Protein AF-G5Q308-F1 (afdb_monomer)

Foldseek 3Di:
DVVCPVVVVVVVVVVVVVCCVVVVDPDDLADADDPDDDDPVVVVVVVVVVVVVVVVVVVLVVLLVVLLVVLVVVVDDLVVLQVQLVVLLVVLCVVPVCLDDPNSVVVNCCSVPNDDPVVVVVSVVSNSSSVSSNSSSVHD

Radius of gyration: 19.48 Å; Cα contacts (8 Å, |Δi|>4): 76; chains: 1; bounding box: 46×48×50 Å

Organism: NCBI:txid913242

pLDDT: mean 90.6, std 7.39, range [56.09, 97.44]

InterPro domains:
  IPR001807 Chloride channel [PF00654] (3-140)
  IPR014743 Chloride channel, core [SSF81340] (4-140)
  IPR050368 Voltage-gated ClC-type chloride channel [PTHR43427] (4-139)

Mean predicted aligned error: 5.74 Å

Solvent-accessible surface area (backbone atoms only — not comparable to full-atom values): 7981 Å² total; per-residue (Å²): 118,74,85,50,45,62,61,51,52,52,50,52,51,51,54,49,52,51,49,37,68,74,66,74,54,90,72,65,88,60,82,79,92,81,92,70,87,84,48,75,66,55,54,52,52,53,52,54,50,50,52,55,54,56,58,48,50,62,52,50,56,51,48,39,52,54,33,28,54,51,47,58,71,65,70,58,56,69,72,58,31,34,50,50,14,51,49,52,37,48,55,52,27,74,79,38,65,73,49,49,82,91,38,56,71,55,54,42,44,40,71,76,57,66,70,60,68,69,56,53,50,52,50,48,52,53,32,51,54,33,50,31,34,34,55,16,26,64,53,133

Structure (mmCIF, N/CA/C/O backbone):
data_AF-G5Q308-F1
#
_entry.id   AF-G5Q308-F1
#
loop_
_atom_site.group_PDB
_atom_site.id
_atom_site.type_symbol
_atom_site.label_atom_id
_atom_site.label_alt_id
_atom_site.label_comp_id
_atom_site.label_asym_id
_atom_site.label_entity_id
_atom_site.label_seq_id
_atom_site.pdbx_PDB_ins_code
_atom_site.Cartn_x
_atom_site.Cartn_y
_atom_site.Cartn_z
_atom_site.occupancy
_atom_site.B_iso_or_equiv
_atom_site.auth_seq_id
_atom_site.auth_comp_id
_atom_site.auth_asym_id
_atom_site.auth_atom_id
_atom_site.pdbx_PDB_model_num
ATOM 1 N N . MET A 1 1 ? 2.402 25.166 -10.720 1.00 56.09 1 MET A N 1
ATOM 2 C CA . MET A 1 1 ? 2.961 23.813 -10.485 1.00 56.09 1 MET A CA 1
ATOM 3 C C . MET A 1 1 ? 4.412 23.653 -10.950 1.00 56.09 1 MET A C 1
ATOM 5 O O . MET A 1 1 ? 5.147 22.966 -10.263 1.00 56.09 1 MET A O 1
ATOM 9 N N . LEU A 1 2 ? 4.882 24.300 -12.032 1.00 60.34 2 LEU A N 1
ATOM 10 C CA . LEU A 1 2 ? 6.307 24.223 -12.425 1.00 60.34 2 LEU A CA 1
ATOM 11 C C . LEU A 1 2 ? 7.272 24.960 -11.473 1.00 60.34 2 LEU A C 1
ATOM 13 O O . LEU A 1 2 ? 8.372 24.478 -11.237 1.00 60.34 2 LEU A O 1
ATOM 17 N N . ALA A 1 3 ? 6.850 26.078 -10.869 1.00 71.88 3 ALA A N 1
ATOM 18 C CA . ALA A 1 3 ? 7.689 26.854 -9.943 1.00 71.88 3 ALA A CA 1
ATOM 19 C C . ALA A 1 3 ? 8.098 26.086 -8.667 1.00 71.88 3 ALA A C 1
ATOM 21 O O . ALA A 1 3 ? 9.109 26.406 -8.052 1.00 71.88 3 ALA A O 1
ATOM 22 N N . SER A 1 4 ? 7.342 25.054 -8.279 1.00 85.75 4 SER A N 1
ATOM 23 C CA . SER A 1 4 ? 7.640 24.200 -7.124 1.00 85.75 4 SER A CA 1
ATOM 24 C C . SER A 1 4 ? 8.480 22.970 -7.475 1.00 85.75 4 SER A C 1
ATOM 26 O O . SER A 1 4 ? 8.901 22.264 -6.565 1.00 85.75 4 SER A O 1
ATOM 28 N N . LEU A 1 5 ? 8.744 22.699 -8.760 1.00 92.81 5 LEU A N 1
ATOM 29 C CA . LEU A 1 5 ? 9.484 21.503 -9.176 1.00 92.81 5 LEU A CA 1
ATOM 30 C C . LEU A 1 5 ? 10.913 21.511 -8.620 1.00 92.81 5 LEU A C 1
ATOM 32 O O . LEU A 1 5 ? 11.342 20.519 -8.045 1.00 92.81 5 LEU A O 1
ATOM 36 N N . GLY A 1 6 ? 11.612 22.646 -8.728 1.00 93.94 6 GLY A N 1
ATOM 37 C CA . GLY A 1 6 ? 12.967 22.806 -8.189 1.00 93.94 6 GLY A CA 1
ATOM 38 C C . GLY A 1 6 ? 13.039 22.484 -6.691 1.00 93.94 6 GLY A C 1
ATOM 39 O O . GLY A 1 6 ? 13.746 21.549 -6.320 1.00 93.94 6 GLY A O 1
ATOM 40 N N . PRO A 1 7 ? 12.270 23.182 -5.831 1.00 95.12 7 PRO A N 1
ATOM 41 C CA . PRO A 1 7 ? 12.232 22.888 -4.400 1.00 95.12 7 PRO A CA 1
ATOM 42 C C . PRO A 1 7 ? 11.842 21.441 -4.064 1.00 95.12 7 PRO A C 1
ATOM 44 O O . PRO A 1 7 ? 12.498 20.822 -3.235 1.00 95.12 7 PRO A O 1
ATOM 47 N N . VAL A 1 8 ? 10.828 20.869 -4.728 1.00 95.69 8 VAL A N 1
ATOM 48 C CA . VAL A 1 8 ? 10.373 19.489 -4.462 1.00 95.69 8 VAL A CA 1
ATOM 49 C C . VAL A 1 8 ? 11.450 18.461 -4.810 1.00 95.69 8 VAL A C 1
ATOM 51 O O . VAL A 1 8 ? 11.678 17.536 -4.032 1.00 95.69 8 VAL A O 1
ATOM 54 N N . VAL A 1 9 ? 12.140 18.626 -5.943 1.00 95.88 9 VAL A N 1
ATOM 55 C CA . VAL A 1 9 ? 13.236 17.729 -6.344 1.00 95.88 9 VAL A CA 1
ATOM 56 C C . VAL A 1 9 ? 14.388 17.816 -5.347 1.00 95.88 9 VAL A C 1
ATOM 58 O O . VAL A 1 9 ? 14.881 16.781 -4.903 1.00 95.88 9 VAL A O 1
ATOM 61 N N . VAL A 1 10 ? 14.779 19.029 -4.940 1.00 96.25 10 VAL A N 1
ATOM 62 C CA . VAL A 1 10 ? 15.833 19.217 -3.931 1.00 96.25 10 VAL A CA 1
ATOM 63 C C . VAL A 1 10 ? 15.442 18.540 -2.615 1.00 96.25 10 VAL A C 1
ATOM 65 O O . VAL A 1 10 ? 16.236 17.777 -2.071 1.00 96.25 10 VAL A O 1
ATOM 68 N N . SER A 1 11 ? 14.213 18.734 -2.131 1.00 96.50 11 SER A N 1
ATOM 69 C CA . SER A 1 11 ? 13.732 18.074 -0.911 1.00 96.50 11 SER A CA 1
ATOM 70 C C . SER A 1 11 ? 13.714 16.547 -1.026 1.00 96.50 11 SER A C 1
ATOM 72 O O . SER A 1 11 ? 14.139 15.875 -0.088 1.00 96.50 11 SER A O 1
ATOM 74 N N . ALA A 1 12 ? 13.270 15.991 -2.157 1.00 95.19 12 ALA A N 1
ATOM 75 C CA . ALA A 1 12 ? 13.249 14.545 -2.378 1.00 95.19 12 ALA A CA 1
ATOM 76 C C . ALA A 1 12 ? 14.664 13.943 -2.362 1.00 95.19 12 ALA A C 1
ATOM 78 O O . ALA A 1 12 ? 14.889 12.924 -1.711 1.00 95.19 12 ALA A O 1
ATOM 79 N N . VAL A 1 13 ? 15.631 14.602 -3.012 1.00 95.31 13 VAL A N 1
ATOM 80 C CA . VAL A 1 13 ? 17.040 14.173 -3.008 1.00 95.31 13 VAL A CA 1
ATOM 81 C C . VAL A 1 13 ? 17.641 14.276 -1.607 1.00 95.31 13 VAL A C 1
ATOM 83 O O . VAL A 1 13 ? 18.304 13.344 -1.163 1.00 95.31 13 VAL A O 1
ATOM 86 N N . VAL A 1 14 ? 17.385 15.363 -0.873 1.00 96.12 14 VAL A N 1
ATOM 87 C CA . VAL A 1 14 ? 17.875 15.520 0.507 1.00 96.12 14 VAL A CA 1
ATOM 88 C C . VAL A 1 14 ? 17.284 14.450 1.429 1.00 96.12 14 VAL A C 1
ATOM 90 O O . VAL A 1 14 ? 18.022 13.857 2.215 1.00 96.12 14 VAL A O 1
ATOM 93 N N . ALA A 1 15 ? 15.985 14.157 1.320 1.00 94.56 15 ALA A N 1
ATOM 94 C CA . ALA A 1 15 ? 15.337 13.094 2.089 1.00 94.56 15 ALA A CA 1
ATOM 95 C C . ALA A 1 15 ? 15.926 11.712 1.758 1.00 94.56 15 ALA A C 1
ATOM 97 O O . ALA A 1 15 ? 16.205 10.931 2.671 1.00 94.56 15 ALA A O 1
ATOM 98 N N . LEU A 1 16 ? 16.173 11.439 0.471 1.00 92.00 16 LEU A N 1
ATOM 99 C CA . LEU A 1 16 ? 16.835 10.220 0.015 1.00 92.00 16 LEU A CA 1
ATOM 100 C C . LEU A 1 16 ? 18.233 10.105 0.638 1.00 92.00 16 LEU A C 1
ATOM 102 O O . LEU A 1 16 ? 18.485 9.157 1.375 1.00 92.00 16 LEU A O 1
ATOM 106 N N . LEU A 1 17 ? 19.108 11.096 0.439 1.00 92.12 17 LEU A N 1
ATOM 107 C CA . LEU A 1 17 ? 20.476 11.092 0.976 1.00 92.12 17 LEU A CA 1
ATOM 108 C C . LEU A 1 17 ? 20.505 10.961 2.500 1.00 92.12 17 LEU A C 1
ATOM 110 O O . LEU A 1 17 ? 21.304 10.198 3.034 1.00 92.12 17 LEU A O 1
ATOM 114 N N . THR A 1 18 ? 19.606 11.653 3.200 1.00 94.06 18 THR A N 1
ATOM 115 C CA . THR A 1 18 ? 19.482 11.536 4.660 1.00 94.06 18 THR A CA 1
ATOM 116 C C . THR A 1 18 ? 19.125 10.103 5.055 1.00 94.06 18 THR A C 1
ATOM 118 O O . THR A 1 18 ? 19.739 9.541 5.958 1.00 94.06 18 THR A O 1
ATOM 121 N N . THR A 1 19 ? 18.185 9.476 4.344 1.00 90.88 19 THR A N 1
ATOM 122 C CA . THR A 1 19 ? 17.795 8.076 4.576 1.00 90.88 19 THR A CA 1
ATOM 123 C C . THR A 1 19 ? 18.959 7.118 4.315 1.00 90.88 19 THR A C 1
ATOM 125 O O . THR A 1 19 ? 19.175 6.210 5.114 1.00 90.88 19 THR A O 1
ATOM 128 N N . HIS A 1 20 ? 19.749 7.339 3.258 1.00 88.31 20 HIS A N 1
ATOM 129 C CA . HIS A 1 20 ? 20.952 6.545 2.974 1.00 88.31 20 HIS A CA 1
ATOM 130 C C . HIS A 1 20 ? 21.999 6.675 4.086 1.00 88.31 20 HIS A C 1
ATOM 132 O O . HIS A 1 20 ? 22.516 5.665 4.560 1.00 88.31 20 HIS A O 1
ATOM 138 N N . VAL A 1 21 ? 22.272 7.900 4.551 1.00 91.44 21 VAL A N 1
ATOM 139 C CA . VAL A 1 21 ? 23.227 8.155 5.643 1.00 91.44 21 VAL A CA 1
ATOM 140 C C . VAL A 1 21 ? 22.788 7.473 6.941 1.00 91.44 21 VAL A C 1
ATOM 142 O O . VAL A 1 21 ? 23.625 6.912 7.643 1.00 91.44 21 VAL A O 1
ATOM 145 N N . LEU A 1 22 ? 21.489 7.489 7.257 1.00 92.00 22 LEU A N 1
ATOM 146 C CA . LEU A 1 22 ? 20.955 6.881 8.481 1.00 92.00 22 LEU A CA 1
ATOM 147 C C . LEU A 1 22 ? 20.877 5.349 8.415 1.00 92.00 22 LEU A C 1
ATOM 149 O O . LEU A 1 22 ? 21.176 4.686 9.405 1.00 92.00 22 LEU A O 1
ATOM 153 N N . ASN A 1 23 ? 20.473 4.783 7.274 1.00 86.94 23 ASN A N 1
ATOM 154 C CA . ASN A 1 23 ? 20.269 3.337 7.127 1.00 86.94 23 ASN A CA 1
ATOM 155 C C . ASN A 1 23 ? 21.532 2.576 6.698 1.00 86.94 23 ASN A C 1
ATOM 157 O O . ASN A 1 23 ? 21.531 1.345 6.727 1.00 86.94 23 ASN A O 1
ATOM 161 N N . GLY A 1 24 ? 22.591 3.272 6.270 1.00 78.88 24 GLY A N 1
ATOM 162 C CA . GLY A 1 24 ? 23.892 2.678 5.949 1.00 78.88 24 GLY A CA 1
ATOM 163 C C . GLY A 1 24 ? 23.881 1.662 4.800 1.00 78.88 24 GLY A C 1
ATOM 164 O O . GLY A 1 24 ? 24.811 0.866 4.693 1.00 78.88 24 GLY A O 1
ATOM 165 N N . SER A 1 25 ? 22.838 1.639 3.962 1.00 66.62 25 SER A N 1
ATOM 166 C CA . SER A 1 25 ? 22.736 0.706 2.836 1.00 66.62 25 SER A CA 1
ATOM 167 C C . SER A 1 25 ? 22.057 1.334 1.622 1.00 66.62 25 SER A C 1
ATOM 169 O O . SER A 1 25 ? 21.065 2.047 1.749 1.00 66.62 25 SER A O 1
ATOM 171 N N . ASP A 1 26 ? 22.559 0.989 0.436 1.00 66.38 26 ASP A N 1
ATOM 172 C CA . ASP A 1 26 ? 21.957 1.317 -0.865 1.00 66.38 26 ASP A CA 1
ATOM 173 C C . ASP A 1 26 ? 20.969 0.232 -1.322 1.00 66.38 26 ASP A C 1
ATOM 175 O O . ASP A 1 26 ? 20.788 -0.021 -2.515 1.00 66.38 26 ASP A O 1
ATOM 179 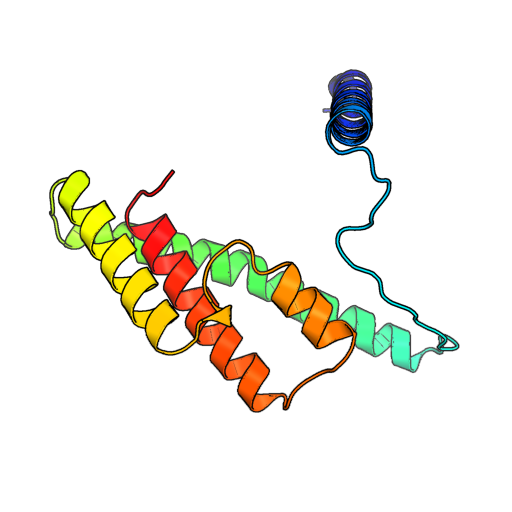N N . SER A 1 27 ? 20.364 -0.482 -0.370 1.00 67.31 27 SER A N 1
ATOM 180 C CA . SER A 1 27 ? 19.528 -1.630 -0.696 1.00 67.31 27 SER A CA 1
ATOM 181 C C . SER A 1 27 ? 18.232 -1.174 -1.369 1.00 67.31 27 SER A C 1
ATOM 183 O O . SER A 1 27 ? 17.418 -0.448 -0.797 1.00 67.31 27 SER A O 1
ATOM 185 N N . LEU A 1 28 ? 18.042 -1.602 -2.621 1.00 75.94 28 LEU A N 1
ATOM 186 C CA . LEU A 1 28 ? 16.758 -1.470 -3.299 1.00 75.94 28 LEU A CA 1
ATOM 187 C C . LEU A 1 28 ? 15.689 -2.185 -2.473 1.00 75.94 28 LEU A C 1
ATOM 189 O O . LEU A 1 28 ? 15.923 -3.276 -1.952 1.00 75.94 28 LEU A O 1
ATOM 193 N N . LEU A 1 29 ? 14.495 -1.593 -2.416 1.00 81.50 29 LEU A N 1
ATOM 194 C CA . LEU A 1 29 ? 13.353 -2.193 -1.725 1.00 81.50 29 LEU A CA 1
ATOM 195 C C . LEU A 1 29 ? 13.035 -3.595 -2.266 1.00 81.50 29 LEU A C 1
ATOM 197 O O . LEU A 1 29 ? 12.648 -4.475 -1.501 1.00 81.50 29 LEU A O 1
ATOM 201 N N . TYR A 1 30 ? 13.223 -3.780 -3.577 1.00 86.75 30 TYR A N 1
ATOM 202 C CA . TYR A 1 30 ? 13.091 -5.062 -4.248 1.00 86.75 30 TYR A CA 1
ATOM 203 C C . TYR A 1 30 ? 14.271 -5.333 -5.174 1.00 86.75 30 TYR A C 1
ATOM 205 O O . TYR A 1 30 ? 14.695 -4.453 -5.925 1.00 86.75 30 TYR A O 1
ATOM 213 N N . THR A 1 31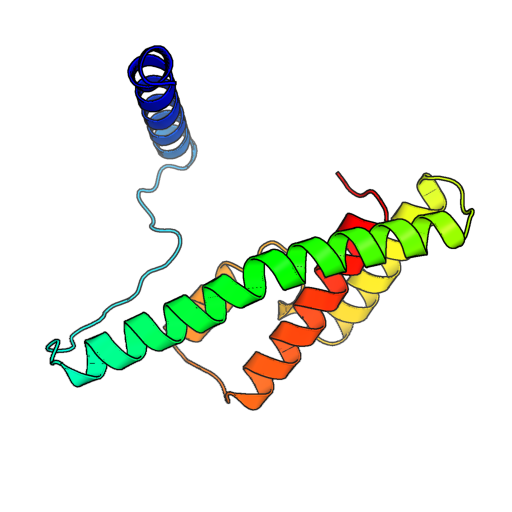 ? 14.756 -6.570 -5.174 1.00 86.12 31 THR A N 1
ATOM 214 C CA . THR A 1 31 ? 15.762 -7.051 -6.124 1.00 86.12 31 THR A CA 1
ATOM 215 C C . THR A 1 31 ? 15.115 -8.034 -7.090 1.00 86.12 31 THR A C 1
ATOM 217 O O . THR A 1 31 ? 14.590 -9.074 -6.693 1.00 86.12 31 THR A O 1
ATOM 220 N N . VAL A 1 32 ? 15.138 -7.686 -8.377 1.00 84.31 32 VAL A N 1
ATOM 221 C CA . VAL A 1 32 ? 14.605 -8.509 -9.466 1.00 84.31 32 VAL A CA 1
ATOM 222 C C . VAL A 1 32 ? 15.692 -8.650 -10.517 1.00 84.31 32 VAL A C 1
ATOM 224 O O . VAL A 1 32 ? 16.159 -7.657 -11.069 1.00 84.31 32 VAL A O 1
ATOM 227 N N . HIS A 1 33 ? 16.088 -9.887 -10.798 1.00 81.31 33 HIS A N 1
ATOM 228 C CA . HIS A 1 33 ? 17.029 -10.196 -11.868 1.00 81.31 33 HIS A CA 1
ATOM 229 C C . HIS A 1 33 ? 16.223 -10.648 -13.081 1.00 81.31 33 HIS A C 1
ATOM 231 O O . HIS A 1 33 ? 15.833 -11.809 -13.177 1.00 81.31 33 HIS A O 1
ATOM 237 N N . LEU A 1 34 ? 15.915 -9.710 -13.978 1.00 76.31 34 LEU A N 1
ATOM 238 C CA . LEU A 1 34 ? 15.215 -10.011 -15.221 1.00 76.31 34 LEU A CA 1
ATOM 239 C C . LEU A 1 34 ? 16.236 -10.119 -16.359 1.00 76.31 34 LEU A C 1
ATOM 241 O O . LEU A 1 34 ? 16.739 -9.114 -16.850 1.00 76.31 34 LEU A O 1
ATOM 245 N N . THR A 1 35 ? 16.539 -11.340 -16.786 1.00 74.19 35 THR A N 1
ATOM 246 C CA . THR A 1 35 ? 17.277 -11.612 -18.028 1.00 74.19 35 THR A CA 1
ATOM 247 C C . THR A 1 35 ? 16.287 -12.136 -19.058 1.00 74.19 35 THR A C 1
ATOM 249 O O . THR A 1 35 ? 16.154 -13.344 -19.241 1.00 74.19 35 THR A O 1
ATOM 252 N N . VAL A 1 36 ? 15.519 -11.226 -19.660 1.00 80.12 36 VAL A N 1
ATOM 253 C CA . VAL A 1 36 ? 14.536 -11.545 -20.702 1.00 80.12 36 VAL A CA 1
ATOM 254 C C . VAL A 1 36 ? 14.720 -10.572 -21.858 1.00 80.12 36 VAL A C 1
ATOM 256 O O . VAL A 1 36 ? 14.711 -9.360 -21.649 1.00 80.12 36 VAL A O 1
ATOM 259 N N . ASP A 1 37 ? 14.845 -11.104 -23.071 1.00 84.88 37 ASP A N 1
ATOM 260 C CA . ASP A 1 37 ? 14.833 -10.299 -24.289 1.00 84.88 37 ASP A CA 1
ATOM 261 C C . ASP A 1 37 ? 13.408 -9.816 -24.576 1.00 84.88 37 ASP A C 1
ATOM 263 O O . ASP A 1 37 ? 12.483 -10.608 -24.776 1.00 84.88 37 ASP A O 1
ATOM 267 N N . LEU A 1 38 ? 13.220 -8.498 -24.585 1.00 87.50 38 LEU A N 1
ATOM 268 C CA . LEU A 1 38 ? 11.911 -7.879 -24.769 1.00 87.50 38 LEU A CA 1
ATOM 269 C C . LEU A 1 38 ? 11.477 -7.961 -26.237 1.00 87.50 38 LEU A C 1
ATOM 271 O O . LEU A 1 38 ? 12.066 -7.314 -27.102 1.00 87.50 38 LEU A O 1
ATOM 275 N N . HIS A 1 39 ? 10.409 -8.708 -26.511 1.00 92.06 39 HIS A N 1
ATOM 276 C CA . HIS A 1 39 ? 9.743 -8.734 -27.809 1.00 92.06 39 HIS A CA 1
ATOM 277 C C . HIS A 1 39 ? 8.358 -8.073 -27.701 1.00 92.06 39 HIS A C 1
ATOM 279 O O . HIS A 1 39 ? 7.892 -7.665 -26.635 1.00 92.06 39 HIS A O 1
ATOM 285 N N . ALA A 1 40 ? 7.663 -7.942 -28.835 1.00 93.44 40 ALA A N 1
ATOM 286 C CA . ALA A 1 40 ? 6.349 -7.298 -28.889 1.00 93.44 40 ALA A CA 1
ATOM 287 C C . ALA A 1 40 ? 5.318 -7.936 -27.932 1.00 93.44 40 ALA A C 1
ATOM 289 O O . ALA A 1 40 ? 4.445 -7.243 -27.410 1.00 93.44 40 ALA A O 1
ATOM 290 N N . ARG A 1 41 ? 5.425 -9.245 -27.667 1.00 93.81 41 ARG A N 1
ATOM 291 C CA . ARG A 1 41 ? 4.518 -9.974 -26.770 1.00 93.81 41 ARG A CA 1
ATOM 292 C C . ARG A 1 41 ? 4.664 -9.523 -25.317 1.00 93.81 41 ARG A C 1
ATOM 294 O O . ARG A 1 41 ? 3.651 -9.313 -24.651 1.00 93.81 41 ARG A O 1
ATOM 301 N N . GLU A 1 42 ? 5.889 -9.346 -24.836 1.00 92.38 42 GLU A N 1
ATOM 302 C CA . GLU A 1 42 ? 6.172 -8.901 -23.470 1.00 92.38 42 GLU A CA 1
ATOM 303 C C . GLU A 1 42 ? 5.653 -7.476 -23.264 1.00 92.38 42 GLU A C 1
ATOM 305 O O . GLU A 1 42 ? 5.022 -7.197 -22.247 1.00 92.38 42 GLU A O 1
ATOM 310 N N . TYR A 1 43 ? 5.796 -6.600 -24.264 1.00 94.00 43 TYR A N 1
ATOM 311 C CA . TYR A 1 43 ? 5.199 -5.262 -24.217 1.00 94.00 43 TYR A CA 1
ATOM 312 C C . TYR A 1 43 ? 3.673 -5.302 -24.103 1.00 94.00 43 TYR A C 1
ATOM 314 O O . TYR A 1 43 ? 3.105 -4.571 -23.290 1.00 94.00 43 TYR A O 1
ATOM 322 N N . VAL A 1 44 ? 2.998 -6.179 -24.852 1.00 96.06 44 VAL A N 1
ATOM 323 C CA . VAL A 1 44 ? 1.542 -6.362 -24.723 1.00 96.06 44 VAL A CA 1
ATOM 324 C C . VAL A 1 44 ? 1.172 -6.833 -23.312 1.00 96.06 44 VAL A C 1
ATOM 326 O O . VAL A 1 44 ? 0.228 -6.306 -22.719 1.00 96.06 44 VAL A O 1
ATOM 329 N N . MET A 1 45 ? 1.931 -7.766 -22.730 1.00 93.81 45 MET A N 1
ATOM 330 C CA . MET A 1 45 ? 1.709 -8.224 -21.353 1.00 93.81 45 MET A CA 1
ATOM 331 C C . MET A 1 45 ? 1.910 -7.100 -20.330 1.00 93.81 45 MET A C 1
ATOM 333 O O . MET A 1 45 ? 1.062 -6.921 -19.453 1.00 93.81 45 MET A O 1
ATOM 337 N N . ILE A 1 46 ? 2.968 -6.298 -20.471 1.00 94.00 46 ILE A N 1
ATOM 338 C CA . ILE A 1 46 ? 3.251 -5.147 -19.601 1.00 94.00 46 ILE A CA 1
ATOM 339 C C . ILE A 1 46 ? 2.105 -4.133 -19.664 1.00 94.00 46 ILE A C 1
ATOM 341 O O . ILE A 1 46 ? 1.577 -3.739 -18.624 1.00 94.00 46 ILE A O 1
ATOM 345 N N . VAL A 1 47 ? 1.671 -3.755 -20.870 1.00 96.81 47 VAL A N 1
ATOM 346 C CA . VAL A 1 47 ? 0.568 -2.799 -21.064 1.00 96.81 47 VAL A CA 1
ATOM 347 C C . VAL A 1 47 ? -0.737 -3.343 -20.487 1.00 96.81 47 VAL A C 1
ATOM 349 O O . VAL A 1 47 ? -1.428 -2.628 -19.763 1.00 96.81 47 VAL A O 1
ATOM 352 N N . SER A 1 48 ? -1.063 -4.611 -20.752 1.00 96.94 48 SER A N 1
ATOM 353 C CA . SER A 1 48 ? -2.287 -5.228 -20.226 1.00 96.94 48 SER A CA 1
ATOM 354 C C . SER A 1 48 ? -2.296 -5.272 -18.692 1.00 96.94 48 SER A C 1
ATOM 356 O O . SER A 1 48 ? -3.298 -4.918 -18.073 1.00 96.94 48 SER A O 1
ATOM 358 N N . THR A 1 49 ? -1.157 -5.597 -18.072 1.00 95.44 49 THR A N 1
ATOM 359 C CA . THR A 1 49 ? -0.999 -5.608 -16.611 1.00 95.44 49 THR A CA 1
ATOM 360 C C . THR A 1 49 ? -1.115 -4.197 -16.039 1.00 95.44 49 THR A C 1
ATOM 362 O O . THR A 1 49 ? -1.808 -3.997 -15.043 1.00 95.44 49 THR A O 1
ATOM 365 N N . GLY A 1 50 ? -0.500 -3.204 -16.688 1.00 97.00 50 GLY A N 1
ATOM 366 C CA . GLY A 1 50 ? -0.606 -1.798 -16.299 1.00 97.00 50 GLY A CA 1
ATOM 367 C C . GLY A 1 50 ? -2.043 -1.277 -16.357 1.00 97.00 50 GLY A C 1
ATOM 368 O O . GLY A 1 50 ? -2.468 -0.560 -15.454 1.00 97.00 50 GLY A O 1
ATOM 369 N N . LEU A 1 51 ? -2.820 -1.686 -17.363 1.00 97.44 51 LEU A N 1
ATOM 370 C CA . LEU A 1 51 ? -4.227 -1.307 -17.493 1.00 97.44 51 LEU A CA 1
ATOM 371 C C . LEU A 1 51 ? -5.075 -1.919 -16.371 1.00 97.44 51 LEU A C 1
ATOM 373 O O . LEU A 1 51 ? -5.843 -1.206 -15.725 1.00 97.44 51 LEU A O 1
ATOM 377 N N . VAL A 1 52 ? -4.887 -3.210 -16.079 1.00 96.38 52 VAL A N 1
ATOM 378 C CA . VAL A 1 52 ? -5.563 -3.881 -14.955 1.00 96.38 52 VAL A CA 1
ATOM 379 C C . VAL A 1 52 ? -5.190 -3.224 -13.622 1.00 96.38 52 VAL A C 1
ATOM 381 O O . VAL A 1 52 ? -6.076 -2.873 -12.845 1.00 96.38 52 VAL A O 1
ATOM 384 N N . ALA A 1 53 ? -3.901 -2.982 -13.372 1.00 95.81 53 ALA A N 1
ATOM 385 C CA . ALA A 1 53 ? -3.434 -2.319 -12.154 1.00 95.81 53 ALA A CA 1
ATOM 386 C C . ALA A 1 53 ? -3.966 -0.879 -12.029 1.00 95.81 53 ALA A C 1
ATOM 388 O O . ALA A 1 53 ? -4.351 -0.454 -10.939 1.00 95.81 53 ALA A O 1
ATOM 389 N N . GLY A 1 54 ? -4.051 -0.149 -13.144 1.00 96.38 54 GLY A N 1
ATOM 390 C CA . GLY A 1 54 ? -4.623 1.194 -13.198 1.00 96.38 54 GLY A CA 1
ATOM 391 C C . GLY A 1 54 ? -6.100 1.226 -12.798 1.00 96.38 54 GLY A C 1
ATOM 392 O O . GLY A 1 54 ? -6.503 2.103 -12.037 1.00 96.38 54 GLY A O 1
ATOM 393 N N . LEU A 1 55 ? -6.894 0.240 -13.232 1.00 95.94 55 LEU A N 1
ATOM 394 C CA . LEU A 1 55 ? -8.303 0.103 -12.833 1.00 95.94 55 LEU A CA 1
ATOM 395 C C . LEU A 1 55 ? -8.465 -0.263 -11.349 1.00 95.94 55 LEU A C 1
ATOM 397 O O . LEU A 1 55 ? -9.415 0.183 -10.700 1.00 95.94 55 LEU A O 1
ATOM 401 N N . CYS A 1 56 ? -7.529 -1.031 -10.788 1.00 95.12 56 CYS A N 1
ATOM 402 C CA . CYS A 1 56 ? -7.542 -1.388 -9.369 1.00 95.12 56 CYS A CA 1
ATOM 403 C C . CYS A 1 56 ? -7.360 -0.174 -8.440 1.00 95.12 56 CYS A C 1
ATOM 405 O O . CYS A 1 56 ? -7.854 -0.204 -7.314 1.00 95.12 56 CYS A O 1
ATOM 407 N N . GLY A 1 57 ? -6.698 0.900 -8.889 1.00 95.19 57 GLY A N 1
ATOM 408 C CA . GLY A 1 57 ? -6.460 2.104 -8.083 1.00 95.19 57 GLY A CA 1
ATOM 409 C C . GLY A 1 57 ? -7.753 2.785 -7.600 1.00 95.19 57 GLY A C 1
ATOM 410 O O . GLY A 1 57 ? -7.990 2.846 -6.391 1.00 95.19 57 GLY A O 1
ATOM 411 N N . PRO A 1 58 ? -8.629 3.260 -8.507 1.00 96.62 58 PRO A N 1
ATOM 412 C CA . PRO A 1 58 ? -9.924 3.833 -8.138 1.00 96.62 58 PRO A CA 1
ATOM 413 C C . PRO A 1 58 ? -10.816 2.864 -7.355 1.00 96.62 58 PRO A C 1
ATOM 415 O O . PRO A 1 58 ? -11.497 3.284 -6.41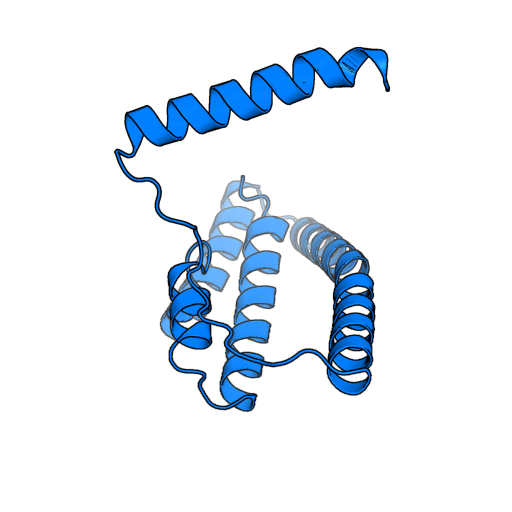9 1.00 96.62 58 PRO A O 1
ATOM 418 N N . LEU A 1 59 ? -10.784 1.569 -7.695 1.00 96.19 59 LEU A N 1
ATOM 419 C CA . LEU A 1 59 ? -11.542 0.540 -6.982 1.00 96.19 59 LEU A CA 1
ATOM 420 C C . LEU A 1 59 ? -11.108 0.436 -5.512 1.00 96.19 59 LEU A C 1
ATOM 422 O O . LEU A 1 59 ? -11.959 0.400 -4.623 1.00 96.19 59 LEU A O 1
ATOM 426 N N . LEU A 1 60 ? -9.799 0.439 -5.246 1.00 95.62 60 LEU A N 1
ATOM 427 C CA . LEU A 1 60 ? -9.263 0.417 -3.887 1.00 95.62 60 LEU A CA 1
ATOM 428 C C . LEU A 1 60 ? -9.649 1.684 -3.115 1.00 95.62 60 LEU A C 1
ATOM 430 O O . LEU A 1 60 ? -10.104 1.586 -1.978 1.00 95.62 60 LEU A O 1
ATOM 434 N N . MET A 1 61 ? -9.540 2.863 -3.734 1.00 95.81 61 MET A N 1
ATOM 435 C CA . MET A 1 61 ? -9.934 4.135 -3.107 1.00 95.81 61 MET A CA 1
ATOM 436 C C . MET A 1 61 ? -11.424 4.160 -2.739 1.00 95.81 61 MET A C 1
ATOM 438 O O . MET A 1 61 ? -11.800 4.595 -1.643 1.00 95.81 61 MET A O 1
ATOM 442 N N . TRP A 1 62 ? -12.279 3.650 -3.629 1.00 97.12 62 TRP A N 1
ATOM 443 C CA . TRP A 1 62 ? -13.706 3.489 -3.359 1.00 97.12 62 TRP A CA 1
ATOM 444 C C . TRP A 1 62 ? -13.950 2.545 -2.178 1.00 97.12 62 TRP A C 1
ATOM 446 O O . TRP A 1 62 ? -14.707 2.880 -1.265 1.00 97.12 62 TRP A O 1
ATOM 456 N N . LEU A 1 63 ? -13.263 1.403 -2.147 1.00 96.75 63 LEU A N 1
ATOM 457 C CA . LEU A 1 63 ? -13.410 0.405 -1.092 1.00 96.75 63 LEU A CA 1
ATOM 458 C C . LEU A 1 63 ? -12.945 0.936 0.274 1.00 96.75 63 LEU A C 1
ATOM 460 O O . LEU A 1 63 ? -13.609 0.697 1.280 1.00 96.75 63 LEU A O 1
ATOM 464 N N . MET A 1 64 ? -11.869 1.726 0.310 1.00 96.12 64 MET A N 1
ATOM 465 C CA . MET A 1 64 ? -11.380 2.401 1.521 1.00 96.12 64 MET A CA 1
ATOM 466 C C . MET A 1 64 ? -12.417 3.381 2.074 1.00 96.12 64 MET A C 1
ATOM 468 O O . MET A 1 64 ? -12.704 3.380 3.271 1.00 96.12 64 MET A O 1
ATOM 472 N N . THR A 1 65 ? -13.050 4.157 1.191 1.00 95.38 65 THR A N 1
ATOM 473 C CA . THR A 1 65 ? -14.122 5.089 1.568 1.00 95.38 65 THR A CA 1
ATOM 474 C C . THR A 1 65 ? -15.364 4.335 2.057 1.00 95.38 65 THR A C 1
ATOM 476 O O . THR A 1 65 ? -15.975 4.712 3.059 1.00 95.38 65 THR A O 1
ATOM 479 N N . ALA A 1 66 ? -15.731 3.235 1.395 1.00 96.19 66 ALA A N 1
ATOM 480 C CA . ALA A 1 66 ? -16.841 2.379 1.806 1.00 96.19 66 ALA A CA 1
ATOM 481 C C . ALA A 1 66 ? -16.589 1.723 3.176 1.00 96.19 66 ALA A C 1
ATOM 483 O O . ALA A 1 66 ? -17.496 1.675 4.013 1.00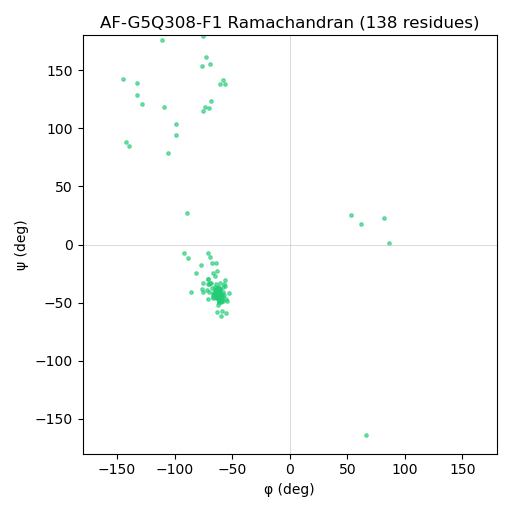 96.19 66 ALA A O 1
ATOM 484 N N . SER A 1 67 ? -15.356 1.272 3.427 1.00 95.88 67 SER A N 1
ATOM 485 C CA . SER A 1 67 ? -14.939 0.730 4.722 1.00 95.88 67 SER A CA 1
ATOM 486 C C . SER A 1 67 ? -15.055 1.789 5.815 1.00 95.88 67 SER A C 1
ATOM 488 O O . SER A 1 67 ? -15.757 1.575 6.802 1.00 95.88 67 SER A O 1
ATOM 490 N N . HIS A 1 68 ? -14.477 2.973 5.600 1.00 94.38 68 HIS A N 1
ATOM 491 C CA . HIS A 1 68 ? -14.561 4.076 6.555 1.00 94.38 68 HIS A CA 1
ATOM 492 C C . HIS A 1 68 ? -16.014 4.439 6.902 1.00 94.38 68 HIS A C 1
ATOM 494 O O . HIS A 1 68 ? -16.392 4.487 8.072 1.00 94.38 68 HIS A O 1
ATOM 500 N N . ASN A 1 69 ? -16.878 4.572 5.892 1.00 94.38 69 ASN A N 1
ATOM 501 C CA . ASN A 1 69 ? -18.305 4.824 6.100 1.00 94.38 69 ASN A CA 1
ATOM 502 C C . ASN A 1 69 ? -19.001 3.705 6.893 1.00 94.38 69 ASN A C 1
ATOM 504 O O . ASN A 1 69 ? -19.933 3.972 7.652 1.00 94.38 69 ASN A O 1
ATOM 508 N N . SER A 1 70 ? -18.565 2.455 6.737 1.00 93.56 70 SER A N 1
ATOM 509 C CA . SER A 1 70 ? -19.096 1.316 7.494 1.00 93.56 70 SER A CA 1
ATOM 510 C C . SER 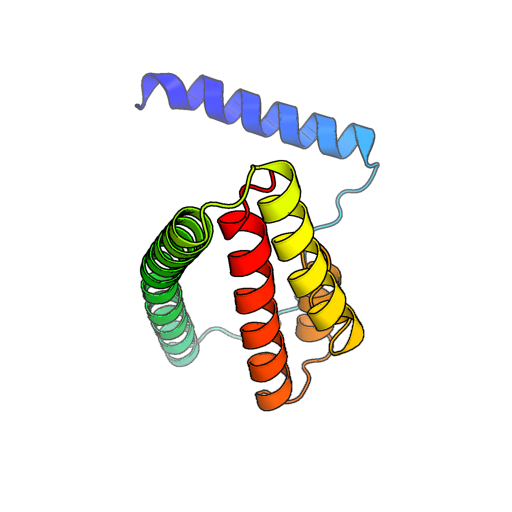A 1 70 ? -18.691 1.379 8.971 1.00 93.56 70 SER A C 1
ATOM 512 O O . SER A 1 70 ? -19.539 1.168 9.839 1.00 93.56 70 SER A O 1
ATOM 514 N N . PHE A 1 71 ? -17.447 1.767 9.268 1.00 93.25 71 PHE A N 1
ATOM 515 C CA . PHE A 1 71 ? -16.988 2.038 10.637 1.00 93.25 71 PHE A CA 1
ATOM 516 C C . PHE A 1 71 ? -17.729 3.214 11.285 1.00 93.25 71 PHE A C 1
ATOM 518 O O . PHE A 1 71 ? -18.144 3.115 12.439 1.00 93.25 71 PHE A O 1
ATOM 525 N N . LEU A 1 72 ? -18.019 4.279 10.534 1.00 91.75 72 LEU A N 1
ATOM 526 C CA . LEU A 1 72 ? -18.836 5.389 11.038 1.00 91.75 72 LEU A CA 1
ATOM 527 C C . LEU A 1 72 ? -20.280 4.962 11.352 1.00 91.75 72 LEU A C 1
ATOM 529 O O . LEU A 1 72 ? -20.861 5.403 12.347 1.00 91.75 72 LEU A O 1
ATOM 533 N N . ARG A 1 73 ? -20.864 4.064 10.547 1.00 93.31 73 ARG A N 1
ATOM 534 C CA . ARG A 1 73 ? -22.217 3.523 10.780 1.00 93.31 73 ARG A CA 1
ATOM 535 C C . ARG A 1 73 ? -22.321 2.660 12.037 1.00 93.31 73 ARG A C 1
ATOM 537 O O . ARG A 1 73 ? -23.412 2.580 12.598 1.00 93.31 73 ARG A O 1
ATOM 544 N N . LEU A 1 74 ? -21.219 2.066 12.498 1.00 90.38 74 LEU A N 1
ATOM 545 C CA . LEU A 1 74 ? -21.167 1.321 13.762 1.00 90.38 74 LEU A CA 1
ATOM 546 C C . LEU A 1 74 ? -21.353 2.233 14.992 1.00 90.38 74 LEU A C 1
ATOM 548 O O . LEU A 1 74 ? -21.655 1.723 16.067 1.00 90.38 74 LEU A O 1
ATOM 552 N N . LYS A 1 75 ? -21.220 3.566 14.845 1.00 87.69 75 LYS A N 1
ATOM 553 C CA . LYS A 1 75 ? -21.414 4.576 15.912 1.00 87.69 75 LYS A CA 1
ATOM 554 C C . LYS A 1 75 ? -20.595 4.316 17.189 1.00 87.69 75 LYS A C 1
ATOM 556 O O . LYS A 1 75 ? -20.965 4.761 18.272 1.00 87.69 75 LYS A O 1
ATOM 561 N N . LEU A 1 76 ? -19.480 3.600 17.069 1.00 87.94 76 LEU A N 1
ATOM 562 C CA . LEU A 1 76 ? -18.551 3.357 18.172 1.00 87.94 76 LEU A CA 1
ATOM 563 C C . LEU A 1 76 ? -17.713 4.613 18.439 1.00 87.94 76 LEU A C 1
ATOM 565 O O . LEU A 1 76 ? -17.478 5.404 17.525 1.00 87.94 76 LEU A O 1
ATOM 569 N N . SER A 1 77 ? -17.227 4.796 19.668 1.00 91.19 77 SER A N 1
ATOM 570 C CA . SER A 1 77 ? -16.261 5.865 19.945 1.00 91.19 77 SER A CA 1
ATOM 571 C C . SER A 1 77 ? -14.903 5.559 19.286 1.00 91.19 77 SER A C 1
ATOM 573 O O . SER A 1 77 ? -14.594 4.386 19.050 1.00 91.19 77 SER A O 1
ATOM 575 N N . PRO A 1 78 ? -14.070 6.575 18.989 1.00 89.62 78 PRO A N 1
ATOM 576 C CA . PRO A 1 78 ? -12.829 6.381 18.231 1.00 89.62 78 PRO A CA 1
ATOM 577 C C . PRO A 1 78 ? -11.885 5.291 18.781 1.00 89.62 78 PRO A C 1
ATOM 579 O O . PRO A 1 78 ? -11.411 4.481 17.986 1.00 89.62 78 PRO A O 1
ATOM 582 N N . PRO A 1 79 ? -11.665 5.157 20.110 1.00 92.88 79 PRO A N 1
ATOM 583 C CA . PRO A 1 79 ? -10.823 4.082 20.643 1.00 92.88 79 PRO A CA 1
ATOM 584 C C . PRO A 1 79 ? -11.371 2.678 20.353 1.00 92.88 79 PRO A C 1
ATOM 586 O O . PRO A 1 79 ? -10.606 1.757 20.079 1.00 92.88 79 PRO A O 1
ATOM 589 N N . TRP A 1 80 ? -12.696 2.510 20.382 1.00 93.69 80 TRP A N 1
ATOM 590 C CA . TRP A 1 80 ? -13.344 1.226 20.110 1.00 93.69 80 TRP A CA 1
ATOM 591 C C . TRP A 1 80 ? -13.360 0.880 18.624 1.00 93.69 80 TRP A C 1
ATOM 593 O O . TRP A 1 80 ? -13.234 -0.294 18.281 1.00 93.69 80 TRP A O 1
ATOM 603 N N . GLN A 1 81 ? -13.471 1.880 17.744 1.00 93.75 81 GLN A N 1
ATOM 604 C CA . GLN A 1 81 ? -13.306 1.663 16.305 1.00 93.75 81 GLN A CA 1
ATOM 605 C C . GLN A 1 81 ? -11.899 1.152 16.004 1.00 93.75 81 GLN A C 1
ATOM 607 O O . GLN A 1 81 ? -11.760 0.111 15.360 1.00 93.75 81 GLN A O 1
ATOM 612 N N . LEU A 1 82 ? -10.877 1.822 16.546 1.00 94.19 82 LEU A N 1
ATOM 613 C CA . LEU A 1 82 ? -9.481 1.422 16.381 1.00 94.19 82 LEU A CA 1
ATOM 614 C C . LEU A 1 82 ? -9.216 0.020 16.947 1.00 94.19 82 LEU A C 1
ATOM 616 O O . LEU A 1 82 ? -8.582 -0.801 16.287 1.00 94.19 82 LEU A O 1
ATOM 620 N N . ALA A 1 83 ? -9.740 -0.283 18.140 1.00 95.31 83 ALA A N 1
ATOM 621 C CA . ALA A 1 83 ? -9.612 -1.607 18.747 1.00 95.31 83 ALA A CA 1
ATOM 622 C C . ALA A 1 83 ? -10.256 -2.703 17.882 1.00 95.31 83 ALA A C 1
ATOM 624 O O . ALA A 1 83 ? -9.667 -3.768 17.707 1.00 95.31 83 ALA A O 1
ATOM 625 N N . LEU A 1 84 ? -11.431 -2.440 17.299 1.00 95.19 84 LEU A N 1
ATOM 626 C CA . LEU A 1 84 ? -12.097 -3.365 16.380 1.00 95.19 84 LEU A CA 1
ATOM 627 C C . LEU A 1 84 ? -11.269 -3.582 15.105 1.00 95.19 84 LEU A C 1
ATOM 629 O O . LEU A 1 84 ? -11.076 -4.725 14.693 1.00 95.19 84 LEU A O 1
ATOM 633 N N . GLY A 1 85 ? -10.748 -2.506 14.506 1.00 94.25 85 GLY A N 1
ATOM 634 C CA . GLY A 1 85 ? -9.865 -2.584 13.339 1.00 94.25 85 GLY A CA 1
ATOM 635 C C . GLY A 1 85 ? -8.613 -3.415 13.626 1.00 94.25 85 GLY A C 1
ATOM 636 O O . GLY A 1 85 ? -8.314 -4.360 12.896 1.00 94.25 85 GLY A O 1
ATOM 637 N N . GLY A 1 86 ? -7.940 -3.134 14.744 1.00 94.44 86 GLY A N 1
ATOM 638 C CA . GLY A 1 86 ? -6.777 -3.891 15.208 1.00 94.44 86 GLY A CA 1
ATOM 639 C C . GLY A 1 86 ? -7.090 -5.360 15.503 1.00 94.44 86 GLY A C 1
ATOM 640 O O . GLY A 1 86 ? -6.297 -6.231 15.150 1.00 94.44 86 GLY A O 1
ATOM 641 N N . LEU A 1 87 ? -8.258 -5.662 16.079 1.00 95.38 87 LEU A N 1
ATOM 642 C CA . LEU A 1 87 ? -8.703 -7.035 16.332 1.00 95.38 87 LEU A CA 1
ATOM 643 C C . LEU A 1 87 ? -8.927 -7.807 15.026 1.00 95.38 87 LEU A C 1
ATOM 645 O O . LEU A 1 87 ? -8.471 -8.943 14.909 1.00 95.38 87 LEU A O 1
ATOM 649 N N . ILE A 1 88 ? -9.566 -7.191 14.027 1.00 94.81 88 ILE A N 1
ATOM 650 C CA . ILE A 1 88 ? -9.759 -7.803 12.704 1.00 94.81 88 ILE A CA 1
ATOM 651 C C . ILE A 1 88 ? -8.402 -8.090 12.050 1.00 94.81 88 ILE A C 1
ATOM 653 O O . ILE A 1 88 ? -8.157 -9.213 11.605 1.00 94.81 88 ILE A O 1
ATOM 657 N N . VAL A 1 89 ? -7.498 -7.105 12.031 1.00 94.69 89 VAL A N 1
ATOM 658 C CA . VAL A 1 89 ? -6.146 -7.266 11.469 1.00 94.69 89 VAL A CA 1
ATOM 659 C C . VAL A 1 89 ? -5.358 -8.342 12.223 1.00 94.69 89 VAL A C 1
ATOM 661 O O . VAL A 1 89 ? -4.693 -9.168 11.595 1.00 94.69 89 VAL A O 1
ATOM 664 N N . GLY A 1 90 ? -5.460 -8.376 13.552 1.00 94.00 90 GLY A N 1
ATOM 665 C CA . GLY A 1 90 ? -4.815 -9.375 14.401 1.00 94.00 90 GLY A CA 1
ATOM 666 C C . GLY A 1 90 ? -5.296 -10.794 14.101 1.00 94.00 90 GLY A C 1
ATOM 667 O O . GLY A 1 90 ? -4.475 -11.677 13.862 1.00 94.00 90 GLY A O 1
ATOM 668 N N . LEU A 1 91 ? -6.613 -11.008 14.020 1.00 95.06 91 LEU A N 1
ATOM 669 C CA . LEU A 1 91 ? -7.193 -12.310 13.669 1.00 95.06 91 LEU A CA 1
ATOM 670 C C . LEU A 1 91 ? -6.776 -12.768 12.265 1.00 95.06 91 LEU A C 1
ATOM 672 O O . LEU A 1 91 ? -6.389 -13.923 12.087 1.00 95.06 91 LEU A O 1
ATOM 676 N N . LEU A 1 92 ? -6.786 -11.866 11.279 1.00 93.38 92 LEU A N 1
ATOM 677 C CA . LEU A 1 92 ? -6.300 -12.170 9.927 1.00 93.38 92 LEU A CA 1
ATOM 678 C C . LEU A 1 92 ? -4.813 -12.548 9.926 1.00 93.38 92 LEU A C 1
ATOM 680 O O . LEU A 1 92 ? -4.410 -13.453 9.199 1.00 93.38 92 LEU A O 1
ATOM 684 N N . SER A 1 93 ? -4.010 -11.900 10.769 1.00 91.38 93 SER A N 1
ATOM 685 C CA . SER A 1 93 ? -2.573 -12.173 10.884 1.00 91.38 93 SER A CA 1
ATOM 686 C C . SER A 1 93 ? -2.279 -13.523 11.546 1.00 91.38 93 SER A C 1
ATOM 688 O O . SER A 1 93 ? -1.282 -14.152 11.204 1.00 91.38 93 SER A O 1
ATOM 690 N N . LEU A 1 94 ? -3.150 -14.007 12.441 1.00 92.25 94 LEU A N 1
ATOM 691 C CA . LEU A 1 94 ? -3.043 -15.361 13.001 1.00 92.25 94 LEU A CA 1
ATOM 692 C C . LEU A 1 94 ? -3.301 -16.441 11.942 1.00 92.25 94 LEU A C 1
ATOM 694 O O . LEU A 1 94 ? -2.640 -17.476 11.947 1.00 92.25 94 LEU A O 1
ATOM 698 N N . LEU A 1 95 ? -4.246 -16.198 11.029 1.00 89.06 95 LEU A N 1
ATOM 699 C CA . LEU A 1 95 ? -4.558 -17.120 9.932 1.00 89.06 95 LEU A CA 1
ATOM 700 C C . LEU A 1 95 ? -3.508 -17.068 8.820 1.00 89.06 95 LEU A C 1
ATOM 702 O O . LEU A 1 95 ? -3.190 -18.079 8.197 1.00 89.06 95 LEU A O 1
ATOM 706 N N . THR A 1 96 ? -3.007 -15.876 8.513 1.00 89.38 96 THR A N 1
ATOM 707 C CA . THR A 1 96 ? -2.097 -15.648 7.393 1.00 89.38 96 THR A CA 1
ATOM 708 C C . THR A 1 96 ? -1.054 -14.607 7.801 1.00 89.38 96 THR A C 1
ATOM 710 O O . THR A 1 96 ? -1.236 -13.412 7.558 1.00 89.38 96 THR A O 1
ATOM 713 N N . PRO A 1 97 ? 0.072 -15.032 8.403 1.00 85.44 97 PRO A N 1
ATOM 714 C CA . PRO A 1 97 ? 1.063 -14.114 8.965 1.00 85.44 97 PRO A CA 1
ATOM 715 C C . PRO A 1 97 ? 1.739 -13.230 7.913 1.00 85.44 97 PRO A C 1
ATOM 717 O O . PRO A 1 97 ? 2.314 -12.206 8.249 1.00 85.44 97 PRO A O 1
ATOM 720 N N . THR A 1 98 ? 1.639 -13.548 6.622 1.00 84.19 98 THR A N 1
ATOM 721 C CA . THR A 1 98 ? 2.137 -12.681 5.540 1.00 84.19 98 THR A CA 1
ATOM 722 C C . THR A 1 98 ? 1.327 -11.386 5.373 1.00 84.19 98 THR A C 1
ATOM 724 O O . THR A 1 98 ? 1.750 -10.476 4.659 1.00 84.19 98 THR A O 1
ATOM 727 N N . VAL A 1 99 ? 0.169 -11.269 6.029 1.00 85.94 99 VAL A N 1
ATOM 728 C CA . VAL A 1 99 ? -0.735 -10.118 5.904 1.00 85.94 99 VAL A CA 1
ATOM 729 C C . VAL A 1 99 ? -0.306 -8.935 6.776 1.00 85.94 99 VAL A C 1
ATOM 731 O O . VAL A 1 99 ? -0.612 -7.794 6.424 1.00 85.94 99 VAL A O 1
ATOM 734 N N . TRP A 1 100 ? 0.438 -9.151 7.863 1.00 83.00 100 TRP A N 1
ATOM 735 C CA . TRP A 1 100 ? 0.875 -8.057 8.736 1.00 83.00 100 TRP A CA 1
ATOM 736 C C . TRP A 1 100 ? 1.982 -7.183 8.111 1.00 83.00 100 TRP A C 1
ATOM 738 O O . TRP A 1 100 ? 2.654 -7.567 7.148 1.00 83.00 100 TRP A O 1
ATOM 748 N N . GLY A 1 101 ? 2.165 -5.972 8.642 1.00 85.38 101 GLY A N 1
ATOM 749 C CA . GLY A 1 101 ? 3.207 -5.034 8.208 1.00 85.38 101 GLY A CA 1
ATOM 750 C C . GLY A 1 101 ? 3.037 -4.502 6.777 1.00 85.38 101 GLY A C 1
ATOM 751 O O . GLY A 1 101 ? 1.977 -4.618 6.166 1.00 85.38 101 GLY A O 1
ATOM 752 N N . ASN A 1 102 ? 4.102 -3.927 6.214 1.00 87.69 102 ASN A N 1
ATOM 753 C CA . ASN A 1 102 ? 4.060 -3.277 4.892 1.00 87.69 102 ASN A CA 1
ATOM 754 C C . ASN A 1 102 ? 4.069 -4.266 3.711 1.00 87.69 102 ASN A C 1
ATOM 756 O O . ASN A 1 102 ? 3.684 -3.908 2.605 1.00 87.69 102 ASN A O 1
ATOM 760 N N . GLY A 1 103 ? 4.469 -5.523 3.938 1.00 89.31 103 GLY A N 1
ATOM 761 C CA . GLY A 1 103 ? 4.489 -6.573 2.910 1.00 89.31 103 GLY A CA 1
ATOM 762 C C . GLY A 1 103 ? 5.759 -6.641 2.053 1.00 89.31 103 GLY A C 1
ATOM 763 O O . GLY A 1 103 ? 5.844 -7.520 1.202 1.00 89.31 103 GLY A O 1
ATOM 764 N N . TYR A 1 104 ? 6.764 -5.791 2.299 1.00 89.56 104 TYR A N 1
ATOM 765 C CA . TYR A 1 104 ? 8.014 -5.763 1.523 1.00 89.56 104 TYR A CA 1
ATOM 766 C C . TYR A 1 104 ? 8.719 -7.126 1.462 1.00 89.56 104 TYR A C 1
ATOM 768 O O . TYR A 1 104 ? 9.045 -7.611 0.383 1.00 89.56 104 TYR A O 1
ATOM 776 N N . SER A 1 105 ? 8.883 -7.797 2.603 1.00 88.69 105 SER A N 1
ATOM 777 C CA . SER A 1 105 ? 9.521 -9.119 2.665 1.00 88.69 105 SER A CA 1
ATOM 778 C C . SER A 1 105 ? 8.732 -10.201 1.921 1.00 88.69 105 SER A C 1
ATOM 780 O O . SER A 1 105 ? 9.325 -11.092 1.318 1.00 88.69 105 SER A O 1
ATOM 782 N N . VAL A 1 106 ? 7.400 -10.113 1.926 1.00 91.56 106 VAL A N 1
ATOM 783 C CA . VAL A 1 106 ? 6.514 -11.061 1.237 1.00 91.56 106 VAL A CA 1
ATOM 784 C C . VAL A 1 106 ? 6.619 -10.880 -0.271 1.00 91.56 106 VAL A C 1
ATOM 786 O O . VAL A 1 106 ? 6.814 -11.858 -0.987 1.00 91.56 106 VAL A O 1
ATOM 789 N N . VAL A 1 107 ? 6.555 -9.635 -0.749 1.00 92.50 107 VAL A N 1
ATOM 790 C CA . VAL A 1 107 ? 6.710 -9.323 -2.175 1.00 92.50 107 VAL A CA 1
ATOM 791 C C . VAL A 1 107 ? 8.103 -9.726 -2.657 1.00 92.50 107 VAL A C 1
ATOM 793 O O . VAL A 1 107 ? 8.203 -10.424 -3.661 1.00 92.50 107 VAL A O 1
ATOM 796 N N . GLN A 1 108 ? 9.164 -9.386 -1.916 1.00 92.12 108 GLN A N 1
ATOM 797 C CA . GLN A 1 108 ? 10.525 -9.813 -2.253 1.00 92.12 108 GLN A CA 1
ATOM 798 C C . GLN A 1 108 ? 10.640 -11.342 -2.330 1.00 92.12 108 GLN A C 1
ATOM 800 O O . GLN A 1 108 ? 11.219 -11.869 -3.276 1.00 92.12 108 GLN A O 1
ATOM 805 N N . SER A 1 109 ? 10.068 -12.063 -1.362 1.00 91.00 109 SER A N 1
ATOM 806 C CA . SER A 1 109 ? 10.059 -13.529 -1.361 1.00 91.00 109 SER A CA 1
ATOM 807 C C . SER A 1 109 ? 9.339 -14.096 -2.587 1.00 91.00 109 SER A C 1
ATOM 809 O O . SER A 1 109 ? 9.863 -14.993 -3.240 1.00 91.00 109 SER A O 1
ATOM 811 N N . PHE A 1 110 ? 8.188 -13.532 -2.965 1.00 92.38 110 PHE A N 1
ATOM 812 C CA . PHE A 1 110 ? 7.416 -13.998 -4.124 1.00 92.38 110 PHE A CA 1
ATOM 813 C C . PHE A 1 110 ? 8.087 -13.673 -5.458 1.00 92.38 110 PHE A C 1
ATOM 815 O O . PHE A 1 110 ? 7.912 -14.418 -6.418 1.00 92.38 110 PHE A O 1
ATOM 822 N N . LEU A 1 111 ? 8.864 -12.590 -5.527 1.00 90.81 111 LEU A N 1
ATOM 823 C CA . LEU A 1 1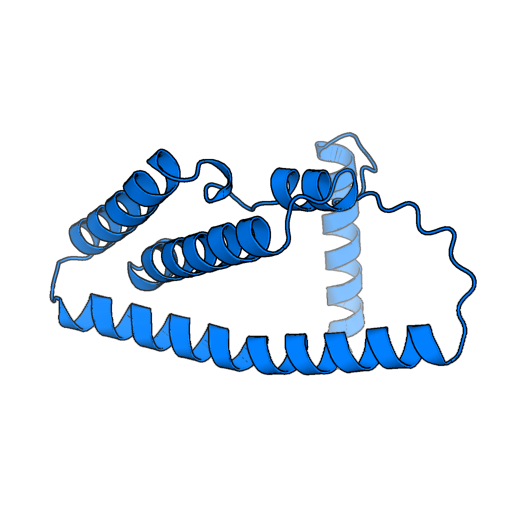11 ? 9.670 -12.266 -6.704 1.00 90.81 111 LEU A CA 1
ATOM 824 C C . LEU A 1 111 ? 10.832 -13.253 -6.894 1.00 90.81 111 LEU A C 1
ATOM 826 O O . LEU A 1 111 ? 11.197 -13.539 -8.030 1.00 90.81 111 LEU A O 1
ATOM 830 N N . LEU A 1 112 ? 11.397 -13.782 -5.802 1.00 90.50 112 LEU A N 1
ATOM 831 C CA . LEU A 1 112 ? 12.498 -14.753 -5.846 1.00 90.50 112 LEU A CA 1
ATOM 832 C C . LEU A 1 112 ? 12.014 -16.201 -6.004 1.00 90.50 112 LEU A C 1
ATOM 834 O O . LEU A 1 112 ? 12.622 -16.980 -6.733 1.00 90.50 112 LEU A O 1
ATOM 838 N N . SER A 1 113 ? 10.943 -16.569 -5.301 1.00 90.62 113 SER A N 1
ATOM 839 C CA . SER A 1 113 ? 10.359 -17.910 -5.289 1.00 90.62 113 SER A CA 1
ATOM 840 C C . SER A 1 113 ? 8.829 -17.796 -5.305 1.00 90.62 113 SER A C 1
ATOM 842 O O . SER A 1 113 ? 8.190 -17.764 -4.246 1.00 90.62 113 SER A O 1
ATOM 844 N N . PRO A 1 114 ? 8.222 -17.659 -6.498 1.00 89.75 114 PRO A N 1
ATOM 845 C CA . PRO A 1 114 ? 6.794 -17.407 -6.621 1.00 89.75 114 PRO A CA 1
ATOM 846 C C . PRO A 1 114 ? 5.982 -18.632 -6.174 1.00 89.75 114 PRO A C 1
ATOM 848 O O . PRO A 1 114 ? 6.156 -19.722 -6.727 1.00 89.75 114 PRO A O 1
ATOM 851 N N . PRO A 1 115 ? 5.067 -18.483 -5.199 1.00 91.44 115 PRO A N 1
ATOM 852 C CA . PRO A 1 115 ? 4.163 -19.559 -4.822 1.00 91.44 115 PRO A CA 1
ATOM 853 C C . PRO A 1 115 ? 3.045 -19.732 -5.862 1.00 91.44 115 PRO A C 1
ATOM 855 O O . PRO A 1 115 ? 2.940 -18.999 -6.845 1.00 91.44 115 PRO A O 1
ATOM 858 N N . LEU A 1 116 ? 2.157 -20.699 -5.618 1.00 94.69 116 LEU A N 1
ATOM 859 C CA . LEU A 1 116 ? 0.970 -20.912 -6.446 1.00 94.69 116 LEU A CA 1
ATOM 860 C C . LEU A 1 116 ? 0.118 -19.639 -6.537 1.00 94.69 116 LEU A C 1
ATOM 862 O O . LEU A 1 116 ? -0.152 -18.981 -5.532 1.00 94.69 116 LEU A O 1
ATOM 866 N N . PHE A 1 117 ? -0.387 -19.345 -7.736 1.00 91.38 117 PHE A N 1
ATOM 867 C CA . PHE A 1 117 ? -1.201 -18.153 -7.988 1.00 91.38 117 PHE A CA 1
ATOM 868 C C . PHE A 1 117 ? -2.453 -18.078 -7.096 1.00 91.38 117 PHE A C 1
ATOM 870 O O . PHE A 1 117 ? -2.842 -16.998 -6.658 1.00 91.38 117 PHE A O 1
ATOM 877 N N . SER A 1 118 ? -3.052 -19.224 -6.755 1.00 93.00 118 SER A N 1
ATOM 878 C CA . SER A 1 118 ? -4.177 -19.304 -5.812 1.00 93.00 118 SER A CA 1
ATOM 879 C C . SER A 1 118 ? -3.815 -18.796 -4.415 1.00 93.00 118 SER A C 1
ATOM 881 O O . SER A 1 118 ? -4.612 -18.108 -3.780 1.00 93.00 118 SER A O 1
ATOM 883 N N . LEU A 1 119 ? -2.599 -19.090 -3.951 1.00 92.44 119 LEU A N 1
ATOM 884 C CA . LEU A 1 119 ? -2.094 -18.658 -2.653 1.00 92.44 119 LEU A CA 1
ATOM 885 C C . LEU A 1 119 ? -1.788 -17.156 -2.655 1.00 92.44 119 LEU A C 1
ATOM 887 O O . LEU A 1 119 ? -2.135 -16.465 -1.699 1.00 92.44 119 LEU A O 1
ATOM 891 N N . ILE A 1 120 ? -1.234 -16.635 -3.757 1.00 93.25 120 ILE A N 1
ATOM 892 C CA . ILE A 1 120 ? -1.065 -15.187 -3.963 1.00 93.25 120 ILE A CA 1
ATOM 893 C C . ILE A 1 120 ? -2.426 -14.487 -3.900 1.00 93.25 120 ILE A C 1
ATOM 895 O O . ILE A 1 120 ? -2.573 -13.508 -3.172 1.00 93.25 120 ILE A O 1
ATOM 899 N N . GLY A 1 121 ? -3.432 -15.014 -4.606 1.00 93.31 121 GLY A N 1
ATOM 900 C CA . GLY A 1 121 ? -4.794 -14.482 -4.591 1.00 93.31 121 GLY A CA 1
ATOM 901 C C . GLY A 1 121 ? -5.421 -14.488 -3.194 1.00 93.31 121 GLY A C 1
ATOM 902 O O . GLY A 1 121 ? -5.969 -13.474 -2.766 1.00 93.31 121 GLY A O 1
ATOM 903 N N . GLY A 1 122 ? -5.284 -15.589 -2.449 1.00 93.75 122 GLY A N 1
ATOM 904 C CA . GLY A 1 122 ? -5.768 -15.686 -1.069 1.00 93.75 122 GLY A CA 1
ATOM 905 C C . GLY A 1 122 ? -5.121 -14.652 -0.143 1.00 93.75 122 GLY A C 1
ATOM 906 O O . GLY A 1 122 ? -5.824 -13.909 0.543 1.00 93.75 122 GLY A O 1
ATOM 907 N N . ILE A 1 123 ? -3.790 -14.532 -0.187 1.00 93.62 123 ILE A N 1
ATOM 908 C CA . ILE A 1 123 ? -3.050 -13.532 0.599 1.00 93.62 123 ILE A CA 1
ATOM 909 C C . ILE A 1 123 ? -3.451 -12.117 0.191 1.00 93.62 123 ILE A C 1
ATOM 911 O O . ILE A 1 123 ? -3.634 -11.267 1.060 1.00 93.62 123 ILE A O 1
ATOM 915 N N . PHE A 1 124 ? -3.616 -11.857 -1.106 1.00 93.62 124 PHE A N 1
ATOM 916 C CA . PHE A 1 124 ? -4.042 -10.556 -1.608 1.00 93.62 124 PHE A CA 1
ATOM 917 C C . PHE A 1 124 ? -5.412 -10.160 -1.049 1.00 93.62 124 PHE A C 1
ATOM 919 O O . PHE A 1 124 ? -5.561 -9.053 -0.536 1.00 93.62 124 PHE A O 1
ATOM 926 N N . VAL A 1 125 ? -6.388 -11.072 -1.050 1.00 94.81 125 VAL A N 1
ATOM 927 C CA . VAL A 1 125 ? -7.711 -10.822 -0.456 1.00 94.81 125 VAL A CA 1
ATOM 928 C C . VAL A 1 125 ? -7.596 -10.533 1.040 1.00 94.81 125 VAL A C 1
ATOM 930 O O . VAL A 1 125 ? -8.128 -9.524 1.506 1.00 94.81 125 VAL A O 1
ATOM 933 N N . CYS A 1 126 ? -6.862 -11.353 1.797 1.00 94.44 126 CYS A N 1
ATOM 934 C CA . CYS A 1 126 ? -6.655 -11.108 3.226 1.00 94.44 126 CYS A CA 1
ATOM 935 C C . CYS A 1 126 ? -5.954 -9.765 3.485 1.00 94.44 126 CYS A C 1
ATOM 937 O O . CYS A 1 126 ? -6.324 -9.047 4.415 1.00 94.44 126 CYS A O 1
ATOM 939 N N . LYS A 1 127 ? -4.985 -9.391 2.642 1.00 94.94 127 LYS A N 1
ATOM 940 C CA . LYS A 1 127 ? -4.280 -8.108 2.724 1.00 94.94 127 LYS A CA 1
ATOM 941 C C . LYS A 1 127 ? -5.215 -6.935 2.482 1.00 94.94 127 LYS A C 1
ATOM 943 O O . LYS A 1 127 ? -5.187 -5.983 3.256 1.00 94.94 127 LYS A O 1
ATOM 948 N N . ILE A 1 128 ? -6.065 -7.019 1.464 1.00 95.25 128 ILE A N 1
ATOM 949 C CA . ILE A 1 128 ? -7.078 -6.001 1.190 1.00 95.25 128 ILE A CA 1
ATOM 950 C C . ILE A 1 128 ? -8.017 -5.860 2.391 1.00 95.25 128 ILE A C 1
ATOM 952 O O . 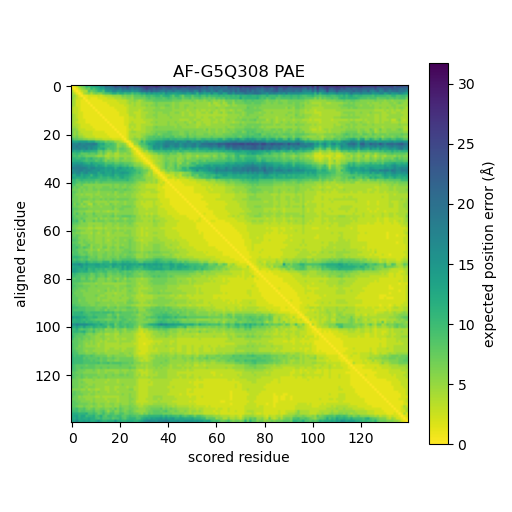ILE A 1 128 ? -8.206 -4.748 2.872 1.00 95.25 128 ILE A O 1
ATOM 956 N N . LEU A 1 129 ? -8.528 -6.960 2.951 1.00 95.38 129 LEU A N 1
ATOM 957 C CA . LEU A 1 129 ? -9.383 -6.909 4.144 1.00 95.38 129 LEU A CA 1
ATOM 958 C C . LEU A 1 129 ? -8.685 -6.255 5.345 1.00 95.38 129 LEU A C 1
ATOM 960 O O . LEU A 1 129 ? -9.288 -5.423 6.020 1.00 95.38 129 LEU A O 1
ATOM 964 N N . ALA A 1 130 ? -7.413 -6.582 5.587 1.00 94.69 130 ALA A N 1
ATOM 965 C CA . ALA A 1 130 ? -6.637 -5.981 6.668 1.00 94.69 130 ALA A CA 1
ATOM 966 C C . ALA A 1 130 ? -6.426 -4.471 6.465 1.00 94.69 130 ALA A C 1
ATOM 968 O O . ALA A 1 130 ? -6.622 -3.694 7.399 1.00 94.69 130 ALA A O 1
ATOM 969 N N . VAL A 1 131 ? -6.085 -4.041 5.246 1.00 94.62 131 VAL A N 1
ATOM 970 C CA . VAL A 1 131 ? -5.918 -2.617 4.906 1.00 94.62 131 VAL A CA 1
ATOM 971 C C . VAL A 1 131 ? -7.234 -1.859 5.088 1.00 94.62 131 VAL A C 1
ATOM 973 O O . VAL A 1 131 ? -7.257 -0.808 5.726 1.00 94.62 131 VAL A O 1
ATOM 976 N N . LEU A 1 132 ? -8.346 -2.423 4.613 1.00 95.69 132 LEU A N 1
ATOM 977 C CA . LEU A 1 132 ? -9.669 -1.822 4.766 1.00 95.69 132 LEU A CA 1
ATOM 978 C C . LEU A 1 132 ? -10.094 -1.711 6.226 1.00 95.69 132 LEU A C 1
ATOM 980 O O . LEU A 1 132 ? -10.670 -0.691 6.598 1.00 95.69 132 LEU A O 1
ATOM 984 N N . ALA A 1 133 ? -9.828 -2.731 7.043 1.00 94.38 133 ALA A N 1
ATOM 985 C CA . ALA A 1 133 ? -10.145 -2.707 8.466 1.00 94.38 133 ALA A CA 1
ATOM 986 C C . ALA A 1 133 ? -9.297 -1.666 9.211 1.00 94.38 133 ALA A C 1
ATOM 988 O O . ALA A 1 133 ? -9.841 -0.876 9.980 1.00 94.38 133 ALA A O 1
ATOM 989 N N . SER A 1 134 ? -7.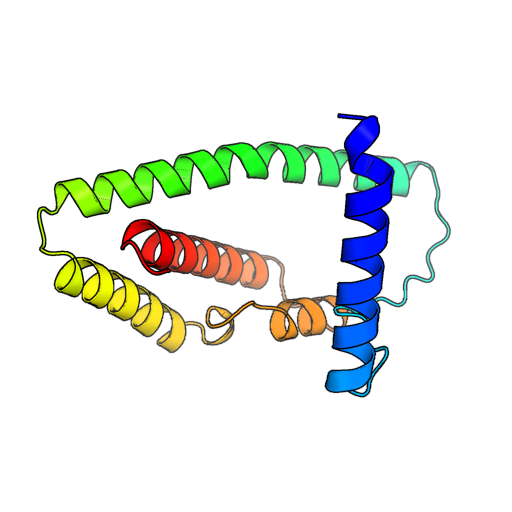989 -1.618 8.939 1.00 93.62 134 SER A N 1
ATOM 990 C CA . SER A 1 134 ? -7.069 -0.664 9.565 1.00 93.62 134 SER A CA 1
ATOM 991 C C . SER A 1 134 ? -7.433 0.777 9.206 1.00 93.62 134 SER A C 1
ATOM 993 O O . SER A 1 134 ? -7.755 1.574 10.087 1.00 93.62 134 SER A O 1
ATOM 995 N N . SER A 1 135 ? -7.470 1.113 7.917 1.00 92.25 135 SER A N 1
ATOM 996 C CA . SER A 1 135 ? -7.759 2.481 7.479 1.00 92.25 135 SER A CA 1
ATOM 997 C C . SER A 1 135 ? -9.215 2.882 7.710 1.00 92.25 135 SER A C 1
ATOM 999 O O . SER A 1 135 ? -9.489 4.026 8.062 1.00 92.25 135 SER A O 1
ATOM 1001 N N . GLY A 1 136 ? -10.159 1.943 7.579 1.00 91.56 136 GLY A N 1
ATOM 1002 C CA . GLY A 1 136 ? -11.571 2.187 7.873 1.00 91.56 136 GLY A CA 1
ATOM 1003 C C . GLY A 1 136 ? -11.809 2.561 9.336 1.00 91.56 136 GLY A C 1
ATOM 1004 O O . GLY A 1 136 ? -12.599 3.465 9.604 1.00 91.56 136 GLY A O 1
ATOM 1005 N N . SER A 1 137 ? -11.069 1.936 10.260 1.00 92.06 137 SER A N 1
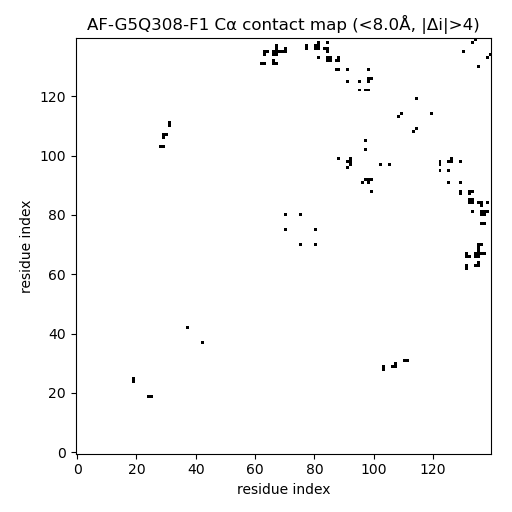ATOM 1006 C CA . SER A 1 137 ? -11.152 2.194 11.704 1.00 92.06 137 SER A CA 1
ATOM 1007 C C . SER A 1 137 ? -10.587 3.543 12.167 1.00 92.06 137 SER A C 1
ATOM 1009 O O . SER A 1 137 ? -10.743 3.890 13.337 1.00 92.06 137 SER A O 1
ATOM 1011 N N . GLY A 1 138 ? -9.944 4.302 11.271 1.00 87.06 138 GLY A N 1
ATOM 1012 C CA . GLY A 1 138 ? -9.305 5.577 11.602 1.00 87.06 138 GLY A CA 1
ATOM 1013 C C . GLY A 1 138 ? -7.913 5.435 12.222 1.00 87.06 138 GLY A C 1
ATOM 1014 O O . GLY A 1 138 ? -7.472 6.341 12.926 1.00 87.06 138 GLY A O 1
ATOM 1015 N N . ALA A 1 139 ? -7.232 4.307 11.986 1.00 84.69 139 ALA A N 1
ATOM 1016 C CA . ALA A 1 139 ? -5.819 4.175 12.324 1.00 84.69 139 ALA A CA 1
ATOM 1017 C C . ALA A 1 139 ? -4.979 5.222 11.552 1.00 84.69 139 ALA A C 1
ATOM 1019 O O . ALA A 1 139 ? -5.273 5.450 10.373 1.00 84.69 139 ALA A O 1
ATOM 1020 N N . PRO A 1 140 ? -3.986 5.861 12.205 1.00 70.25 140 PRO A N 1
ATOM 1021 C CA . PRO A 1 140 ? -3.114 6.856 11.578 1.00 70.25 140 PRO A CA 1
ATOM 1022 C C . PRO A 1 140 ? -2.170 6.258 10.528 1.00 70.25 140 PRO A C 1
ATOM 1024 O O . PRO A 1 140 ? -1.855 5.048 10.616 1.00 70.25 140 PRO A O 1
#

Nearest PDB structures (foldseek):
  5c21-assembly1_B  TM=4.098E-01  e=7.724E+00  Escherichia coli

Secondary structure (DSSP, 8-state):
-GGGHHHHHHHHHHHHHHHHHHH-----S----------HHHHHHHHHHHHHHHHHHHHHHHHHHHHHHHHHHTT--HHHHHHHHHHHHHHHHHH-GGGSS--HHHHHHHHHS---HHHHHHHHHHHHHHHHHHHHTT--

Sequence (140 aa):
MLASLGPVVVSAVVALLTTHVLNGSDSLLYTVHLTVDLHAREYVMIVSTGLVAGLCGPLLMWLMTASHNSFLRLKLSPPWQLALGGLIVGLLSLLTPTVWGNGYSVVQSFLLSPPLFSLIGGIFVCKILAVLASSGSGAP